Protein AF-A0A0G0QC36-F1 (afdb_monomer)

pLDDT: mean 91.12, std 8.0, range [44.03, 97.38]

InterPro domains:
  IPR003615 HNH nuclease [SM00507] (95-147)
  IPR003615 HNH nuclease [cd00085] (108-150)

Mean predicted aligned error: 8.38 Å

Structure (mmCIF, N/CA/C/O backbone):
data_AF-A0A0G0QC36-F1
#
_entry.id   AF-A0A0G0QC36-F1
#
loop_
_atom_site.group_PDB
_atom_site.id
_atom_site.type_symbol
_atom_site.label_atom_id
_atom_site.label_alt_id
_atom_site.label_comp_id
_atom_site.label_asym_id
_atom_site.label_entity_id
_atom_site.label_seq_id
_atom_site.pdbx_PDB_ins_code
_atom_site.Cartn_x
_atom_site.Cartn_y
_atom_site.Cartn_z
_atom_site.occupancy
_atom_site.B_iso_or_equiv
_atom_site.auth_seq_id
_atom_site.auth_comp_id
_atom_site.auth_asym_id
_atom_site.auth_atom_id
_atom_site.pdbx_PDB_model_num
ATOM 1 N N . MET A 1 1 ? -33.842 -13.461 45.751 1.00 64.06 1 MET A N 1
ATOM 2 C CA . MET A 1 1 ? -32.485 -13.184 45.217 1.00 64.06 1 MET A CA 1
ATOM 3 C C . MET A 1 1 ? -32.598 -12.051 44.200 1.00 64.06 1 MET A C 1
ATOM 5 O O . MET A 1 1 ? -33.322 -12.268 43.235 1.00 64.06 1 MET A O 1
ATOM 9 N N . PRO A 1 2 ? -31.985 -10.864 44.391 1.00 77.69 2 PRO A N 1
ATOM 10 C CA . PRO A 1 2 ? -32.129 -9.766 43.432 1.00 77.69 2 PRO A CA 1
ATOM 11 C C . PRO A 1 2 ? -31.604 -10.170 42.050 1.00 77.69 2 PRO A C 1
ATOM 13 O O . PRO A 1 2 ? -30.436 -10.535 41.891 1.00 77.69 2 PRO A O 1
ATOM 16 N N . GLN A 1 3 ? -32.503 -10.139 41.067 1.00 86.12 3 GLN A N 1
ATOM 17 C CA . GLN A 1 3 ? -32.188 -10.327 39.656 1.00 86.12 3 GLN A CA 1
ATOM 18 C C . GLN A 1 3 ? -32.018 -8.956 39.012 1.00 86.12 3 GLN A C 1
ATOM 20 O O . GLN A 1 3 ? -32.809 -8.043 39.244 1.00 86.12 3 GLN A O 1
ATOM 25 N N . VAL A 1 4 ? -30.967 -8.808 38.215 1.00 92.00 4 VAL A N 1
ATOM 26 C CA . VAL A 1 4 ? -30.697 -7.587 37.456 1.00 92.00 4 VAL A CA 1
ATOM 27 C C . VAL A 1 4 ? -30.504 -7.902 35.987 1.00 92.00 4 VAL A C 1
ATOM 29 O O . VAL A 1 4 ? -30.002 -8.962 35.612 1.00 92.00 4 VAL A O 1
ATOM 32 N N . ASN A 1 5 ? -30.853 -6.932 35.147 1.00 95.12 5 ASN A N 1
ATOM 33 C CA . ASN A 1 5 ? -30.693 -7.036 33.706 1.00 95.12 5 ASN A CA 1
ATOM 34 C C . ASN A 1 5 ? -29.297 -6.602 33.270 1.00 95.12 5 ASN A C 1
ATOM 36 O O . ASN A 1 5 ? -28.804 -5.527 33.621 1.00 95.12 5 ASN A O 1
ATOM 40 N N . CYS A 1 6 ? -28.659 -7.419 32.434 1.00 95.31 6 CYS A N 1
ATOM 41 C CA . CYS A 1 6 ? -27.401 -7.041 31.813 1.00 95.31 6 CYS A CA 1
ATOM 42 C C . CYS A 1 6 ? -27.589 -5.824 30.897 1.00 95.31 6 CYS A C 1
ATOM 44 O O . CYS A 1 6 ? -28.384 -5.863 29.963 1.00 95.31 6 CYS A O 1
ATOM 46 N N . LYS A 1 7 ? -26.758 -4.789 31.058 1.00 94.62 7 LYS A N 1
ATOM 47 C CA . LYS A 1 7 ? -26.822 -3.575 30.219 1.00 94.62 7 LYS A CA 1
ATOM 48 C C . LYS A 1 7 ? -26.533 -3.789 28.722 1.00 94.62 7 LYS A C 1
ATOM 50 O O . LYS A 1 7 ? -26.708 -2.862 27.943 1.00 94.62 7 LYS A O 1
ATOM 55 N N . ILE A 1 8 ? -26.055 -4.971 28.320 1.00 94.94 8 ILE A N 1
ATOM 56 C CA . ILE A 1 8 ? -25.693 -5.290 26.928 1.00 94.94 8 ILE A CA 1
ATOM 57 C C . ILE A 1 8 ? -26.695 -6.252 26.296 1.00 94.94 8 ILE A C 1
ATOM 59 O O . ILE A 1 8 ? -27.314 -5.908 25.298 1.00 94.94 8 ILE A O 1
ATOM 63 N N . CYS A 1 9 ? -26.867 -7.452 26.858 1.00 95.19 9 CYS A N 1
ATOM 64 C CA . CYS A 1 9 ? -27.752 -8.468 26.281 1.00 95.19 9 CYS A CA 1
ATOM 65 C C . CYS A 1 9 ? -29.137 -8.535 26.935 1.00 95.19 9 CYS A C 1
ATOM 67 O O . CYS A 1 9 ? -29.934 -9.376 26.540 1.00 95.19 9 CYS A O 1
ATOM 69 N N . LYS A 1 10 ? -29.407 -7.703 27.951 1.00 94.69 10 LYS A N 1
ATOM 70 C CA . LYS A 1 10 ? -30.665 -7.654 28.717 1.00 94.69 10 LYS A CA 1
ATOM 71 C C . LYS A 1 10 ? -31.044 -8.940 29.466 1.00 94.69 10 LYS A C 1
ATOM 73 O O . LYS A 1 10 ? -32.072 -8.953 30.121 1.00 94.69 10 LYS A O 1
ATOM 78 N N . LYS A 1 11 ? -30.205 -9.984 29.440 1.00 94.62 11 LYS A N 1
ATOM 79 C CA . LYS A 1 11 ? -30.413 -11.219 30.210 1.00 94.62 11 LYS A CA 1
ATOM 80 C C . LYS A 1 11 ? -30.422 -10.934 31.716 1.00 94.62 11 LYS A C 1
ATOM 82 O O . LYS A 1 11 ? -29.520 -10.241 32.202 1.00 94.62 11 LYS A O 1
ATOM 87 N N . GLU A 1 12 ? -31.377 -11.537 32.414 1.00 95.00 12 GLU A N 1
ATOM 88 C CA . GLU A 1 12 ? -31.460 -11.562 33.874 1.00 95.00 12 GLU A CA 1
ATOM 89 C C . GLU A 1 12 ? -30.369 -12.444 34.485 1.00 95.00 12 GLU A C 1
ATOM 91 O O . GLU A 1 12 ? -30.045 -13.528 33.984 1.00 95.00 12 GLU A O 1
ATOM 96 N N . PHE A 1 13 ? -29.761 -11.957 35.560 1.00 94.88 13 PHE A N 1
ATOM 97 C CA . PHE A 1 13 ? -28.790 -12.713 36.334 1.00 94.88 13 PHE A CA 1
ATOM 98 C C . PHE A 1 13 ? -28.755 -12.244 37.783 1.00 94.88 13 PHE A C 1
ATOM 100 O O . PHE A 1 13 ? -29.059 -11.093 38.110 1.00 94.88 13 PHE A O 1
ATOM 107 N N . TYR A 1 14 ? -28.329 -13.153 38.651 1.00 93.75 14 TYR A N 1
ATOM 108 C CA . TYR A 1 14 ? -28.189 -12.878 40.066 1.00 93.75 14 TYR A CA 1
ATOM 109 C C . TYR A 1 14 ? -26.962 -12.008 40.348 1.00 93.75 14 TYR A C 1
ATOM 111 O O . TYR A 1 14 ? -25.852 -12.296 39.887 1.00 93.75 14 TYR A O 1
ATOM 119 N N . VAL A 1 15 ? -27.151 -10.990 41.185 1.00 92.88 15 VAL A N 1
ATOM 120 C CA . VAL A 1 15 ? -26.067 -10.189 41.757 1.00 92.88 15 VAL A CA 1
ATOM 121 C C . VAL A 1 15 ? -26.222 -10.165 43.268 1.00 92.88 15 VAL A C 1
ATOM 123 O O . VAL A 1 15 ? -27.318 -9.994 43.786 1.00 92.88 15 VAL A O 1
ATOM 126 N N . LYS A 1 16 ? -25.118 -10.332 44.000 1.00 93.50 16 LYS A N 1
ATOM 127 C CA . LYS A 1 16 ? -25.137 -10.209 45.463 1.00 93.50 16 LYS A CA 1
ATOM 128 C C . LYS A 1 16 ? -25.595 -8.789 45.850 1.00 93.50 16 LYS A C 1
ATOM 130 O O . LYS A 1 16 ? -25.017 -7.846 45.308 1.00 93.50 16 LYS A O 1
ATOM 135 N N . PRO A 1 17 ? -26.530 -8.607 46.805 1.00 92.12 17 PRO A N 1
ATOM 136 C CA . PRO A 1 17 ? -27.026 -7.281 47.199 1.00 92.12 17 PRO A CA 1
ATOM 137 C C . PRO A 1 17 ? -25.909 -6.265 47.496 1.00 92.12 17 PRO A C 1
ATOM 139 O O . PRO A 1 17 ? -25.943 -5.143 47.003 1.00 92.12 17 PRO A O 1
ATOM 142 N N . TYR A 1 18 ? -24.851 -6.692 48.193 1.00 93.38 18 TYR A N 1
ATOM 143 C CA . TYR A 1 18 ? -23.675 -5.862 48.487 1.00 93.38 18 TYR A CA 1
ATOM 144 C C . TYR A 1 18 ? -22.901 -5.394 47.236 1.00 93.38 18 TYR A C 1
ATOM 146 O O . TYR A 1 18 ? -22.367 -4.294 47.193 1.00 93.38 18 TYR A O 1
ATOM 154 N N . HIS A 1 19 ? -22.847 -6.193 46.167 1.00 92.88 19 HIS A N 1
ATOM 155 C CA . HIS A 1 19 ? -22.257 -5.732 44.905 1.00 92.88 19 HIS A CA 1
ATOM 156 C C . HIS A 1 19 ? -23.1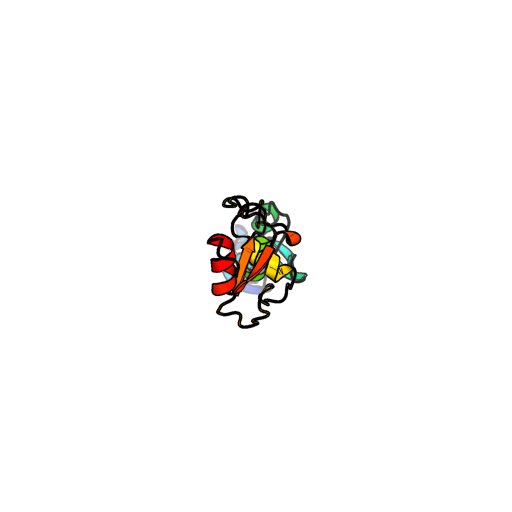40 -4.686 44.225 1.00 92.88 19 HIS A C 1
ATOM 158 O O . HIS A 1 19 ? -22.626 -3.801 43.546 1.00 92.88 19 HIS A O 1
ATOM 164 N N . GLN A 1 20 ? -24.456 -4.786 44.398 1.00 88.81 20 GLN A N 1
ATOM 165 C CA . GLN A 1 20 ? -25.401 -3.853 43.805 1.00 88.81 20 GLN A CA 1
ATOM 166 C C . GLN A 1 20 ? -25.322 -2.472 44.467 1.00 88.81 20 GLN A C 1
ATOM 168 O O . GLN A 1 20 ? -25.329 -1.472 43.754 1.00 88.81 20 GLN A O 1
ATOM 173 N N . THR A 1 21 ? -25.154 -2.408 45.793 1.00 90.81 21 THR A N 1
ATOM 174 C CA . THR A 1 21 ? -24.958 -1.140 46.522 1.00 90.81 21 THR A CA 1
ATOM 175 C C . THR A 1 21 ? -23.661 -0.430 46.121 1.00 90.81 21 THR A C 1
ATOM 177 O O . THR A 1 21 ? -23.642 0.791 46.014 1.00 90.81 21 THR A O 1
ATOM 180 N N . LEU A 1 22 ? -22.604 -1.181 45.791 1.00 92.62 22 LEU A N 1
ATOM 181 C CA . LEU A 1 22 ? -21.350 -0.651 45.232 1.00 92.62 22 LEU A CA 1
ATOM 182 C C . LEU A 1 22 ? -21.440 -0.287 43.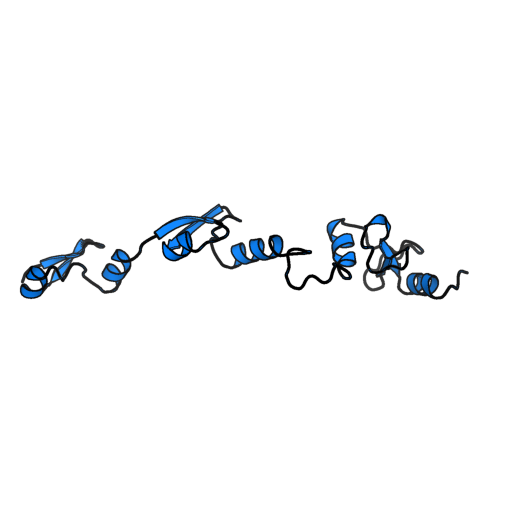736 1.00 92.62 22 LEU A C 1
ATOM 184 O O . LEU A 1 22 ? -20.464 0.156 43.129 1.00 92.62 22 LEU A O 1
ATOM 188 N N . GLY A 1 23 ? -22.591 -0.516 43.099 1.00 90.06 23 GLY A N 1
ATOM 189 C CA . GLY A 1 23 ? -22.785 -0.288 41.669 1.00 90.06 23 GLY A CA 1
ATOM 190 C C . GLY A 1 23 ? -22.088 -1.312 40.764 1.00 90.06 23 GLY A C 1
ATOM 191 O O . GLY A 1 23 ? -21.949 -1.066 39.563 1.00 90.06 23 GLY A O 1
ATOM 192 N N . TYR A 1 24 ? -21.644 -2.454 41.291 1.00 91.12 24 TYR A N 1
ATOM 193 C CA . TYR A 1 24 ? -21.154 -3.592 40.508 1.00 91.12 24 TYR A CA 1
ATOM 194 C C . TYR A 1 24 ? -22.309 -4.432 39.937 1.00 91.12 24 TYR A C 1
ATOM 196 O O . TYR A 1 24 ? -23.480 -4.084 40.046 1.00 91.12 24 TYR A O 1
ATOM 204 N N . GLY A 1 25 ? -21.978 -5.525 39.237 1.00 91.00 25 GLY A N 1
ATOM 205 C CA . GLY A 1 25 ? -22.994 -6.425 38.680 1.00 91.00 25 GLY A CA 1
ATOM 206 C C . GLY A 1 25 ? -23.802 -5.813 37.529 1.00 91.00 25 GLY A C 1
ATOM 207 O O . GLY A 1 25 ? -25.001 -6.022 37.429 1.00 91.00 25 GLY A O 1
ATOM 208 N N . LYS A 1 26 ? -23.154 -5.049 36.638 1.00 93.00 26 LYS A N 1
ATOM 209 C CA . LYS A 1 26 ? -23.802 -4.420 35.462 1.00 93.00 26 LYS A CA 1
ATOM 210 C C . LYS A 1 26 ? -23.972 -5.375 34.270 1.00 93.00 26 LYS A C 1
ATOM 212 O O . LYS A 1 26 ? -24.737 -5.098 33.342 1.00 93.00 26 LYS A O 1
ATOM 217 N N . PHE A 1 27 ? -23.209 -6.468 34.248 1.00 95.88 27 PHE A N 1
ATOM 218 C CA . PHE A 1 27 ? -23.115 -7.374 33.106 1.00 95.88 27 PHE A CA 1
ATOM 219 C C . PHE A 1 27 ? -23.144 -8.831 33.553 1.00 95.88 27 PHE A C 1
ATOM 221 O O . PHE A 1 27 ? -22.465 -9.190 34.510 1.00 95.88 27 PHE A O 1
ATOM 228 N N . CYS A 1 28 ? -23.861 -9.672 32.808 1.00 93.88 28 CYS A N 1
ATOM 229 C CA . CYS A 1 28 ? -24.032 -11.090 33.135 1.00 93.88 28 CYS A CA 1
ATOM 230 C C . CYS A 1 28 ? -22.783 -11.947 32.867 1.00 93.88 28 CYS A C 1
ATOM 232 O O . CYS A 1 28 ? -22.726 -13.103 33.271 1.00 93.88 28 CYS A O 1
ATOM 234 N N . SER A 1 29 ? -21.798 -11.427 32.123 1.00 94.50 29 SER A N 1
ATOM 235 C CA . SER A 1 29 ? -20.617 -12.185 31.698 1.00 94.50 29 SER A CA 1
ATOM 236 C C . SER A 1 29 ? -19.436 -11.281 31.342 1.00 94.50 29 SER A C 1
ATOM 238 O O . SER A 1 29 ? -19.612 -10.117 30.964 1.00 94.50 29 SER A O 1
ATOM 240 N N . ARG A 1 30 ? -18.225 -11.861 31.354 1.00 93.88 30 ARG A N 1
ATOM 241 C CA . ARG A 1 30 ? -17.000 -11.221 30.835 1.00 93.88 30 ARG A CA 1
ATOM 242 C C . ARG A 1 30 ? -17.176 -10.722 29.396 1.00 93.88 30 ARG A C 1
ATOM 244 O O . ARG A 1 30 ? -16.728 -9.628 29.076 1.00 93.88 30 ARG A O 1
ATOM 251 N N . LYS A 1 31 ? -17.900 -11.466 28.552 1.00 95.25 31 LYS A N 1
ATOM 252 C CA . LYS A 1 31 ? -18.205 -11.074 27.165 1.00 95.25 31 LYS A CA 1
ATOM 253 C C . LYS A 1 31 ? -18.988 -9.759 27.097 1.00 95.25 31 LYS A C 1
ATOM 255 O O . LYS A 1 31 ? -18.582 -8.851 26.378 1.00 95.25 31 LYS A O 1
ATOM 260 N N . CYS A 1 32 ? -20.073 -9.639 27.864 1.00 94.94 32 CYS A N 1
ATOM 261 C CA . CYS A 1 32 ? -20.880 -8.415 27.904 1.00 94.94 32 CYS A CA 1
ATOM 262 C C . CYS A 1 32 ? -20.097 -7.242 28.501 1.00 94.94 32 CYS A C 1
ATOM 264 O O . CYS A 1 32 ? -20.145 -6.132 27.977 1.00 94.94 32 CYS A O 1
ATOM 266 N N . HIS A 1 33 ? -19.312 -7.498 29.545 1.00 94.19 33 HIS A N 1
ATOM 267 C CA . HIS A 1 33 ? -18.423 -6.492 30.108 1.00 94.19 33 HIS A CA 1
ATOM 268 C C . HIS A 1 33 ? -17.425 -5.967 29.061 1.00 94.19 33 HIS A C 1
ATOM 270 O O . HIS A 1 33 ? -17.384 -4.764 28.819 1.00 94.19 33 HIS A O 1
ATOM 276 N N . PHE A 1 34 ? -16.702 -6.841 28.353 1.00 92.94 34 PHE A N 1
ATOM 277 C CA . PHE A 1 34 ? -15.777 -6.415 27.296 1.00 92.94 34 PHE A CA 1
ATOM 278 C C . PHE A 1 34 ? -16.483 -5.691 26.153 1.00 92.94 34 PHE A C 1
ATOM 280 O O . PHE A 1 34 ? -15.953 -4.712 25.639 1.00 92.94 34 PHE A O 1
ATOM 287 N N . GLN A 1 35 ? -17.691 -6.118 25.782 1.00 92.19 35 GLN A N 1
ATOM 288 C CA . GLN A 1 35 ? -18.484 -5.435 24.765 1.00 92.19 35 GLN A CA 1
ATOM 289 C C . GLN A 1 35 ? -18.819 -3.995 25.170 1.00 92.19 35 GLN A C 1
ATOM 291 O O . GLN A 1 35 ? -18.674 -3.103 24.341 1.00 92.19 35 GLN A O 1
ATOM 296 N N . SER A 1 36 ? -19.169 -3.749 26.438 1.00 91.81 36 SER A N 1
ATOM 297 C CA . SER A 1 36 ? -19.412 -2.389 26.944 1.00 91.81 36 SER A CA 1
ATOM 298 C C . SER A 1 36 ? -18.170 -1.494 26.934 1.00 91.81 36 SER A C 1
ATOM 300 O O . SER A 1 36 ? -18.281 -0.275 26.848 1.00 91.81 36 SER A O 1
ATOM 302 N N . GLN A 1 37 ? -16.980 -2.094 26.993 1.00 90.56 37 GLN A N 1
ATOM 303 C CA . GLN A 1 37 ? -15.714 -1.369 26.946 1.00 90.56 37 GLN A CA 1
ATOM 304 C C . GLN A 1 37 ? -15.255 -1.068 25.512 1.00 90.56 37 GLN A C 1
ATOM 306 O O . GLN A 1 37 ? -14.311 -0.297 25.323 1.00 90.56 37 GLN A O 1
ATOM 311 N N . ARG A 1 38 ? -15.887 -1.656 24.482 1.00 89.81 38 ARG A N 1
ATOM 312 C CA . ARG A 1 38 ? -15.508 -1.413 23.084 1.00 89.81 38 ARG A CA 1
ATOM 313 C C . ARG A 1 38 ? -15.869 0.018 22.692 1.00 89.81 38 ARG A C 1
ATOM 315 O O . ARG A 1 38 ? -17.025 0.332 22.444 1.00 89.81 38 ARG A O 1
ATOM 322 N N . LYS A 1 39 ? -14.847 0.862 22.559 1.00 90.06 39 LYS A N 1
ATOM 323 C CA . LYS A 1 39 ? -14.947 2.225 22.019 1.00 90.06 39 LYS A CA 1
ATOM 324 C C . LYS A 1 39 ? -14.394 2.263 20.594 1.00 90.06 39 LYS A C 1
ATOM 326 O O . LYS A 1 39 ? -13.276 1.798 20.351 1.00 90.06 39 LYS A O 1
ATOM 331 N N . GLY A 1 40 ? -15.150 2.813 19.651 1.00 92.94 40 GLY A N 1
ATOM 332 C CA . GLY A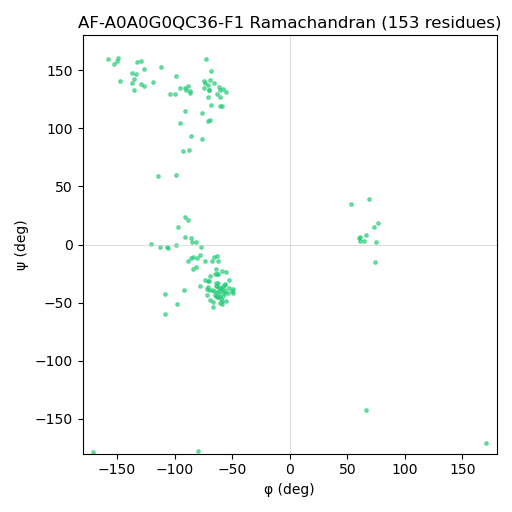 1 40 ? -14.748 2.877 18.247 1.00 92.94 40 GLY A CA 1
ATOM 333 C C . GLY A 1 40 ? -15.870 3.340 17.326 1.00 92.94 40 GLY A C 1
ATOM 334 O O . GLY A 1 40 ? -16.920 3.768 17.799 1.00 92.94 40 GLY A O 1
ATOM 335 N N . LYS A 1 41 ? -15.638 3.232 16.017 1.00 93.88 41 LYS A N 1
ATOM 336 C CA . LYS A 1 41 ? -16.656 3.426 14.973 1.00 93.88 41 LYS A CA 1
ATOM 337 C C . LYS A 1 41 ? -16.357 2.556 13.750 1.00 93.88 41 LYS A C 1
ATOM 339 O O . LYS A 1 41 ? -15.226 2.088 13.572 1.00 93.88 41 LYS A O 1
ATOM 344 N N . TYR A 1 42 ? -17.372 2.329 12.922 1.00 95.50 42 TYR A N 1
ATOM 345 C CA . TYR A 1 42 ? -17.177 1.774 11.586 1.00 95.50 42 TYR A CA 1
ATOM 346 C C . TYR A 1 42 ? -16.575 2.848 10.683 1.00 95.50 42 TYR A C 1
ATOM 348 O O . TYR A 1 42 ? -16.929 4.022 10.776 1.00 95.50 42 TYR A O 1
ATOM 356 N N . VAL A 1 43 ? -15.617 2.446 9.851 1.00 95.75 43 VAL A N 1
ATOM 357 C CA . VAL A 1 43 ? -14.979 3.314 8.859 1.00 95.75 43 VAL A CA 1
ATOM 358 C C . VAL A 1 43 ? -14.816 2.579 7.539 1.00 95.75 43 VAL A C 1
ATOM 360 O O . VAL A 1 43 ? -14.590 1.362 7.508 1.00 95.75 43 VAL A O 1
ATOM 363 N N . LEU A 1 44 ? -14.897 3.342 6.453 1.00 97.38 44 LEU A N 1
ATOM 364 C CA . LEU A 1 44 ? -14.722 2.844 5.097 1.00 97.38 44 LEU A CA 1
ATOM 365 C C . LEU A 1 44 ? -13.245 2.568 4.802 1.00 97.38 44 LEU A C 1
ATOM 367 O O . LEU A 1 44 ? -12.345 3.310 5.204 1.00 97.38 44 LEU A O 1
ATOM 371 N N . CYS A 1 45 ? -12.992 1.481 4.078 1.00 97.12 45 CYS A N 1
ATOM 372 C CA . CYS A 1 45 ? -11.668 1.158 3.571 1.00 97.12 45 CYS A CA 1
ATOM 373 C C . CYS A 1 45 ? -11.276 2.115 2.439 1.00 97.12 45 CYS A C 1
ATOM 375 O O . CYS A 1 45 ? -11.952 2.177 1.417 1.00 97.12 45 CYS A O 1
ATOM 377 N N . ALA A 1 46 ? -10.115 2.755 2.551 1.00 96.25 46 ALA A N 1
ATOM 378 C CA . ALA A 1 46 ? -9.596 3.688 1.553 1.00 96.25 46 ALA A CA 1
ATOM 379 C C . ALA A 1 46 ? -9.245 3.054 0.191 1.00 96.25 46 ALA A C 1
ATOM 381 O O . ALA A 1 46 ? -8.946 3.780 -0.750 1.00 96.25 46 ALA A O 1
ATOM 382 N N . ILE A 1 47 ? -9.222 1.719 0.091 1.00 96.31 47 ILE A N 1
ATOM 383 C CA . ILE A 1 47 ? -8.866 0.995 -1.141 1.00 96.31 47 ILE A CA 1
ATOM 384 C C . ILE A 1 47 ? -10.069 0.320 -1.793 1.00 96.31 47 ILE A C 1
ATOM 386 O O . ILE A 1 47 ? -10.182 0.349 -3.010 1.00 96.31 47 ILE A O 1
ATOM 390 N N . CYS A 1 48 ? -10.941 -0.318 -1.012 1.00 96.12 48 CYS A N 1
ATOM 391 C CA . CYS A 1 48 ? -12.063 -1.094 -1.552 1.00 96.12 48 CYS A CA 1
ATOM 392 C C . CYS A 1 48 ? -13.440 -0.604 -1.096 1.00 96.12 48 CYS A C 1
ATOM 394 O O . CYS A 1 48 ? -14.432 -1.249 -1.409 1.00 96.12 48 CYS A O 1
ATOM 396 N N . GLY A 1 49 ? -13.519 0.455 -0.288 1.00 95.38 49 GLY A N 1
ATOM 397 C CA . GLY A 1 49 ? -14.781 0.991 0.228 1.00 95.38 49 GLY A CA 1
ATOM 398 C C . GLY A 1 49 ? -15.452 0.157 1.325 1.00 95.38 49 GLY A C 1
ATOM 399 O O . GLY A 1 49 ? -16.290 0.683 2.039 1.00 95.38 49 GLY A O 1
ATOM 400 N N . LYS A 1 50 ? -15.063 -1.109 1.540 1.00 96.25 50 LYS A N 1
ATOM 401 C CA . LYS A 1 50 ? -15.694 -1.974 2.553 1.00 96.25 50 LYS A CA 1
ATOM 402 C C . LYS A 1 50 ? -15.615 -1.379 3.964 1.00 96.25 50 LYS A C 1
ATOM 404 O O . LYS A 1 50 ? -14.535 -0.984 4.411 1.00 96.25 50 LYS A O 1
ATOM 409 N N . GLU A 1 51 ? -16.732 -1.408 4.684 1.00 97.12 51 GLU A N 1
ATOM 410 C CA . GLU A 1 51 ? -16.804 -0.996 6.085 1.00 97.12 51 GLU A CA 1
ATOM 411 C C . GLU A 1 51 ? -16.064 -1.957 7.017 1.00 97.12 51 GLU A C 1
ATOM 413 O O . GLU A 1 51 ? -16.078 -3.182 6.861 1.00 97.12 51 GLU A O 1
ATOM 418 N N . SER A 1 52 ? -15.395 -1.390 8.019 1.00 94.81 52 SER A N 1
ATOM 419 C CA . SER A 1 52 ? -14.731 -2.164 9.062 1.00 94.81 52 SER A CA 1
ATOM 420 C C . SER A 1 52 ? -14.740 -1.436 10.397 1.00 94.81 52 SER A C 1
ATOM 422 O O . SER A 1 52 ? -14.545 -0.223 10.459 1.00 94.81 52 SER A O 1
ATOM 424 N N . TRP A 1 53 ? -14.938 -2.189 11.48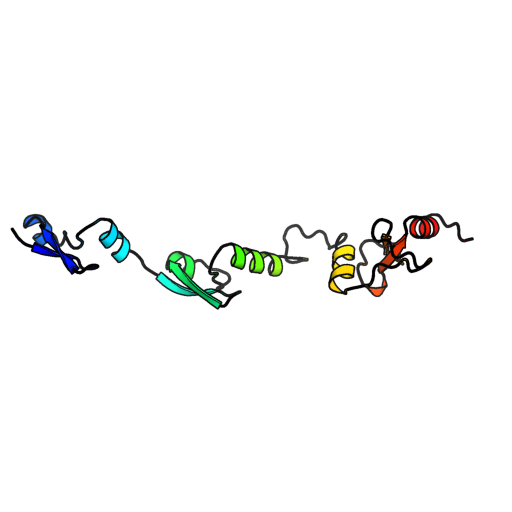0 1.00 94.19 53 TRP A N 1
ATOM 425 C CA . TRP A 1 53 ? -14.855 -1.643 12.831 1.00 94.19 53 TRP A CA 1
ATOM 426 C C . TRP A 1 53 ? -13.413 -1.288 13.192 1.00 94.19 53 TRP A C 1
ATOM 428 O O . TRP A 1 53 ? -12.505 -2.110 13.015 1.00 94.19 53 TRP A O 1
ATOM 438 N N . LYS A 1 54 ? -13.198 -0.096 13.756 1.00 94.31 54 LYS A N 1
ATOM 439 C CA . LYS A 1 54 ? -11.899 0.329 14.292 1.00 94.31 54 LYS A CA 1
ATOM 440 C C . LYS A 1 54 ? -12.040 0.869 15.707 1.00 94.31 54 LYS A C 1
ATOM 442 O O . LYS A 1 54 ? -12.965 1.612 16.023 1.00 94.31 54 LYS A O 1
ATOM 447 N N . GLN A 1 55 ? -11.085 0.493 16.554 1.00 93.81 55 GLN A N 1
ATOM 448 C CA . GLN A 1 55 ? -10.966 1.023 17.910 1.00 93.81 55 GLN A CA 1
ATOM 449 C C . GLN A 1 55 ? -10.560 2.499 17.878 1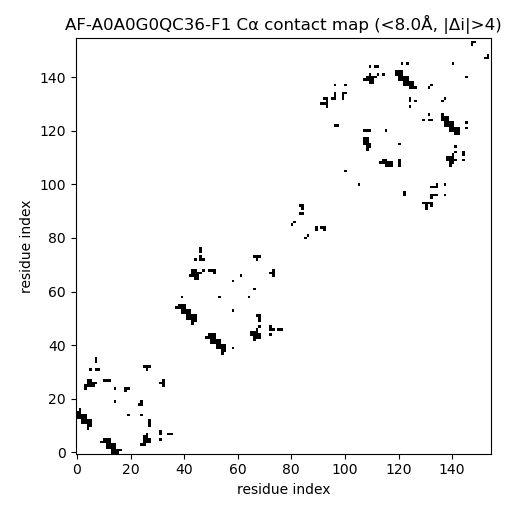.00 93.81 55 GLN A C 1
ATOM 451 O O . GLN A 1 55 ? -9.793 2.908 17.007 1.00 93.81 55 GLN A O 1
ATOM 456 N N . LEU A 1 56 ? -10.995 3.273 18.875 1.00 93.19 56 LEU A N 1
ATOM 457 C CA . LEU A 1 56 ? -10.701 4.709 18.963 1.00 93.19 56 LEU A CA 1
ATOM 458 C C . LEU A 1 56 ? -9.193 5.021 18.930 1.00 93.19 56 LEU A C 1
ATOM 460 O O . LEU A 1 56 ? -8.770 5.931 18.226 1.00 93.19 56 LEU A O 1
ATOM 464 N N . LYS A 1 57 ? -8.364 4.203 19.595 1.00 92.88 57 LYS A N 1
ATOM 465 C CA . LYS A 1 57 ? -6.895 4.330 19.551 1.00 92.88 57 LYS A CA 1
ATOM 466 C C . LYS A 1 57 ? -6.340 4.233 18.125 1.00 92.88 57 LYS A C 1
ATOM 468 O O . LYS A 1 57 ? -5.449 4.991 17.764 1.00 92.88 57 LYS A O 1
ATOM 473 N N . ALA A 1 58 ? -6.871 3.317 17.315 1.00 91.62 58 ALA A N 1
ATOM 474 C CA . ALA A 1 58 ? -6.437 3.143 15.930 1.00 91.62 58 ALA A CA 1
ATOM 475 C C . ALA A 1 58 ? -6.885 4.307 15.035 1.00 91.62 58 ALA A C 1
ATOM 477 O O . ALA A 1 58 ? -6.186 4.643 14.085 1.00 91.62 58 ALA A O 1
ATOM 478 N N . LEU A 1 59 ? -8.033 4.917 15.343 1.00 92.06 59 LEU A N 1
ATOM 479 C CA . LEU A 1 59 ? -8.530 6.099 14.640 1.00 92.06 59 LEU A CA 1
ATOM 480 C C . LEU A 1 59 ? -7.661 7.323 14.939 1.00 92.06 59 LEU A C 1
ATOM 482 O O . LEU A 1 59 ? -7.221 7.993 14.012 1.00 92.06 59 LEU A O 1
ATOM 486 N N . ASN A 1 60 ? -7.356 7.556 16.216 1.00 92.38 60 ASN A N 1
ATOM 487 C CA . ASN A 1 60 ? -6.587 8.722 16.652 1.00 92.38 60 ASN A CA 1
ATOM 488 C C . ASN A 1 60 ? -5.092 8.610 16.310 1.00 92.38 60 ASN A C 1
ATOM 490 O O . ASN A 1 60 ? -4.442 9.618 16.076 1.00 92.38 60 ASN A O 1
ATOM 494 N N . GLY A 1 61 ? -4.539 7.394 16.266 1.00 90.88 61 GLY A N 1
ATOM 495 C CA . GLY A 1 61 ? -3.120 7.164 15.965 1.00 90.88 61 GLY A CA 1
ATOM 496 C C . GLY A 1 61 ? -2.774 7.098 14.473 1.00 90.88 61 GLY A C 1
ATOM 497 O O . GLY A 1 61 ? -1.633 6.801 14.124 1.00 90.88 61 GLY A O 1
ATOM 498 N N . SER A 1 62 ? -3.739 7.298 13.573 1.00 91.31 62 SER A N 1
ATOM 499 C CA . SER A 1 62 ? -3.512 7.148 12.136 1.00 91.31 62 SER A CA 1
ATOM 500 C C . SER A 1 62 ? -2.957 8.429 11.513 1.00 91.31 62 SER A C 1
ATOM 502 O O . SER A 1 62 ? -3.724 9.258 11.030 1.00 91.31 62 SER A O 1
ATOM 504 N N . ALA A 1 63 ? -1.629 8.540 11.421 1.00 88.31 63 ALA A N 1
ATOM 505 C CA . ALA A 1 63 ? -0.956 9.684 10.791 1.00 88.31 63 ALA A CA 1
ATOM 506 C C . ALA A 1 63 ? -1.401 9.938 9.337 1.00 88.31 63 ALA A C 1
ATOM 508 O O . ALA A 1 63 ? -1.512 11.078 8.906 1.00 88.31 63 ALA A O 1
ATOM 509 N N . SER A 1 64 ? -1.702 8.883 8.572 1.00 90.50 64 SER A N 1
ATOM 510 C CA . SER A 1 64 ? -2.153 9.021 7.181 1.00 90.50 64 SER A CA 1
ATOM 511 C C . SER A 1 64 ? -3.639 9.362 7.038 1.00 90.50 64 SER A C 1
ATOM 513 O O . SER A 1 64 ? -4.098 9.600 5.923 1.00 90.50 64 SER A O 1
ATOM 515 N N . GLY A 1 65 ? -4.425 9.276 8.119 1.00 92.25 65 GLY A N 1
ATOM 516 C CA . GLY A 1 65 ? -5.891 9.363 8.073 1.00 92.25 65 GLY A CA 1
ATOM 517 C C . GLY A 1 65 ? -6.594 8.284 7.226 1.00 92.25 65 GLY A C 1
ATOM 518 O O . GLY A 1 65 ? -7.807 8.350 7.035 1.00 92.25 65 GLY A O 1
ATOM 519 N N . LYS A 1 66 ? -5.867 7.290 6.691 1.00 94.12 66 LYS A N 1
ATOM 520 C CA . LYS A 1 66 ? -6.423 6.232 5.832 1.00 94.12 66 LYS A CA 1
ATOM 521 C C . LYS A 1 66 ? -6.663 4.957 6.633 1.00 94.12 66 LYS A C 1
ATOM 523 O O . LYS A 1 66 ? -5.754 4.424 7.267 1.00 94.12 66 LYS A O 1
ATOM 528 N N . PHE A 1 67 ? -7.871 4.410 6.520 1.00 96.25 67 PHE A N 1
ATOM 529 C CA . PHE A 1 67 ? -8.257 3.158 7.169 1.00 96.25 67 PHE A CA 1
ATOM 530 C C . PHE A 1 67 ? -8.474 2.047 6.149 1.00 96.25 67 PHE A C 1
ATOM 532 O O . PHE A 1 67 ? -8.805 2.294 4.993 1.00 96.25 67 PHE A O 1
ATOM 539 N N . PHE A 1 68 ? -8.280 0.800 6.579 1.00 96.69 68 PHE A N 1
ATOM 540 C CA . PHE A 1 68 ? -8.343 -0.360 5.694 1.00 96.69 68 PHE A CA 1
ATOM 541 C C . PHE A 1 68 ? -9.146 -1.488 6.329 1.00 96.69 68 PHE A C 1
ATOM 543 O O . PHE A 1 68 ? -9.013 -1.745 7.531 1.00 96.69 68 PHE A O 1
ATOM 550 N N . CYS A 1 69 ? -9.919 -2.210 5.516 1.00 94.88 69 CYS A N 1
ATOM 551 C CA . CYS A 1 69 ? -10.688 -3.366 5.980 1.00 94.88 69 CYS A CA 1
ATOM 552 C C . CYS A 1 69 ? -9.789 -4.498 6.511 1.00 94.88 69 CYS A C 1
ATOM 554 O O . CYS A 1 69 ? -10.207 -5.255 7.380 1.00 94.88 69 CYS A O 1
ATOM 556 N N . GLY A 1 70 ? -8.537 -4.578 6.047 1.00 94.00 70 GLY A N 1
ATOM 557 C CA . GLY A 1 70 ? -7.558 -5.570 6.483 1.00 94.00 70 GLY A CA 1
ATOM 558 C C . GLY A 1 70 ? -6.151 -5.297 5.952 1.00 94.00 70 GLY A C 1
ATOM 559 O O . GLY A 1 70 ? -5.920 -4.317 5.234 1.00 94.00 70 GLY A O 1
ATOM 560 N N . LYS A 1 71 ? -5.214 -6.195 6.293 1.00 94.56 71 LYS A N 1
ATOM 561 C CA . LYS A 1 71 ? -3.794 -6.083 5.914 1.00 94.56 71 LYS A CA 1
ATOM 562 C C . LYS A 1 71 ? -3.591 -6.057 4.400 1.00 94.56 71 LYS A C 1
ATOM 564 O O . LYS A 1 71 ? -2.776 -5.286 3.924 1.00 94.56 71 LYS A O 1
ATOM 569 N N . SER A 1 72 ? -4.366 -6.820 3.631 1.00 96.44 72 SER A N 1
ATOM 570 C CA . SER A 1 72 ? -4.246 -6.861 2.166 1.00 96.44 72 SER A CA 1
ATOM 571 C C . SER A 1 72 ? -4.443 -5.485 1.518 1.00 96.44 72 SER A C 1
ATOM 573 O O . SER A 1 72 ? -3.620 -5.049 0.715 1.00 96.44 72 SER A O 1
ATOM 575 N N . CYS A 1 73 ? -5.500 -4.763 1.900 1.00 96.81 73 CYS A N 1
ATOM 576 C CA . CYS A 1 73 ? -5.754 -3.407 1.411 1.00 96.81 73 CYS A CA 1
ATOM 577 C C . CYS A 1 73 ? -4.704 -2.412 1.917 1.00 96.81 73 CYS A C 1
ATOM 579 O O . CYS A 1 73 ? -4.243 -1.572 1.148 1.00 96.81 73 CYS A O 1
ATOM 581 N N . GLN A 1 74 ?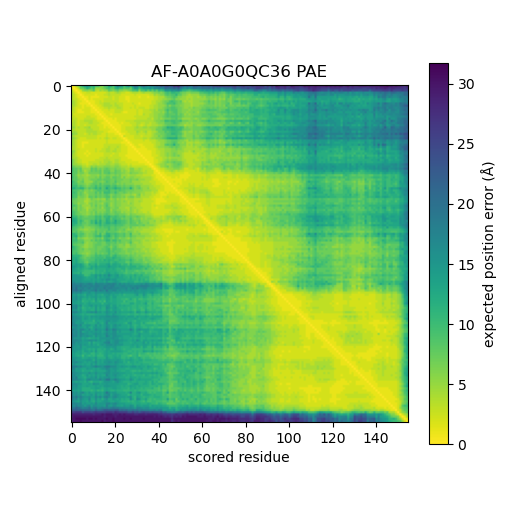 -4.273 -2.540 3.173 1.00 95.44 74 GLN A N 1
ATOM 582 C CA . GLN A 1 74 ? -3.196 -1.713 3.715 1.00 95.44 74 GLN A CA 1
ATOM 583 C C . GLN A 1 74 ? -1.881 -1.903 2.944 1.00 95.44 74 GLN A C 1
ATOM 585 O O . GLN A 1 74 ? -1.225 -0.919 2.615 1.00 95.44 74 GLN A O 1
ATOM 590 N N . THR A 1 75 ? -1.506 -3.143 2.620 1.00 95.25 75 THR A N 1
ATOM 591 C CA . THR A 1 75 ? -0.299 -3.457 1.845 1.00 95.25 75 THR A CA 1
ATOM 592 C C . THR A 1 75 ? -0.398 -2.909 0.427 1.00 95.25 75 THR A C 1
ATOM 594 O O . THR A 1 75 ? 0.538 -2.269 -0.037 1.00 95.25 75 THR A O 1
ATOM 597 N N . LYS A 1 76 ? -1.551 -3.057 -0.243 1.00 95.25 76 LYS A N 1
ATOM 598 C CA . LYS A 1 76 ? -1.782 -2.449 -1.566 1.00 95.25 76 LYS A CA 1
ATOM 599 C C . LYS A 1 76 ? -1.577 -0.935 -1.546 1.00 95.25 76 LYS A C 1
ATOM 601 O O . LYS A 1 76 ? -0.980 -0.390 -2.468 1.00 95.25 76 LYS A O 1
ATOM 606 N N . TRP A 1 77 ? -2.064 -0.263 -0.504 1.00 95.38 77 TRP A N 1
ATOM 607 C CA . TRP A 1 77 ? -1.844 1.169 -0.329 1.00 95.38 77 TRP A CA 1
ATOM 608 C C . TRP A 1 77 ? -0.368 1.490 -0.061 1.00 95.38 77 TRP A C 1
ATOM 610 O O . TRP A 1 77 ? 0.199 2.332 -0.751 1.00 95.38 77 TRP A O 1
ATOM 620 N N . ARG A 1 78 ? 0.276 0.788 0.882 1.00 93.19 78 ARG A N 1
ATOM 621 C CA . ARG A 1 78 ? 1.690 1.003 1.232 1.00 93.19 78 ARG A CA 1
ATOM 622 C C . ARG A 1 78 ? 2.623 0.819 0.040 1.00 93.19 78 ARG A C 1
ATOM 624 O O . ARG A 1 78 ? 3.466 1.677 -0.183 1.00 93.19 78 ARG A O 1
ATOM 631 N N . ASN A 1 79 ? 2.419 -0.231 -0.753 1.00 91.25 79 ASN A N 1
ATOM 632 C CA . ASN A 1 79 ? 3.237 -0.526 -1.930 1.00 91.25 79 ASN A CA 1
ATOM 633 C C . ASN A 1 79 ? 3.140 0.553 -3.016 1.00 91.25 79 ASN A C 1
ATOM 635 O O . ASN A 1 79 ? 4.024 0.631 -3.856 1.00 91.25 79 ASN A O 1
ATOM 639 N N . LYS A 1 80 ? 2.073 1.362 -3.018 1.00 89.19 80 LYS A N 1
ATOM 640 C CA . LYS A 1 80 ? 1.931 2.518 -3.914 1.00 89.19 80 LYS A CA 1
ATOM 641 C C . LYS A 1 80 ? 2.449 3.809 -3.282 1.00 89.19 80 LYS A C 1
ATOM 643 O O . LYS A 1 80 ? 3.029 4.643 -3.962 1.00 89.19 80 LYS A O 1
ATOM 648 N N . ALA A 1 81 ? 2.195 4.002 -1.989 1.00 91.12 81 ALA A N 1
ATOM 649 C CA . ALA A 1 81 ? 2.558 5.227 -1.283 1.00 91.12 81 ALA A CA 1
ATOM 650 C C . ALA A 1 81 ? 4.073 5.343 -1.047 1.00 91.12 81 ALA A C 1
ATOM 652 O O . ALA A 1 81 ? 4.626 6.433 -1.168 1.00 91.12 81 ALA A O 1
ATOM 653 N N . PHE A 1 82 ? 4.732 4.224 -0.742 1.00 90.06 82 PHE A N 1
ATOM 654 C CA . PHE A 1 82 ? 6.150 4.146 -0.391 1.00 90.06 82 PHE A CA 1
ATOM 655 C C . PHE A 1 82 ? 6.915 3.359 -1.456 1.00 90.06 82 PHE A C 1
ATOM 657 O O . PHE A 1 82 ? 7.495 2.313 -1.183 1.00 90.06 82 PHE A O 1
ATOM 664 N N . SER A 1 83 ? 6.867 3.827 -2.699 1.00 87.44 83 SER A N 1
ATOM 665 C CA . SER A 1 83 ? 7.587 3.228 -3.826 1.00 87.44 83 SER A CA 1
ATOM 666 C C . SER A 1 83 ? 8.377 4.279 -4.586 1.00 87.44 83 SER A C 1
ATOM 668 O O . SER A 1 83 ? 8.020 5.457 -4.557 1.00 87.44 83 SER A O 1
ATOM 670 N N . GLY A 1 84 ? 9.408 3.847 -5.314 1.00 86.38 84 GLY A N 1
ATOM 671 C CA . GLY A 1 84 ? 10.278 4.788 -6.014 1.00 86.38 84 GLY A CA 1
ATOM 672 C C . GLY A 1 84 ? 11.052 5.639 -5.016 1.00 86.38 84 GLY A C 1
ATOM 673 O O . GLY A 1 84 ? 11.382 5.157 -3.938 1.00 86.38 84 GLY A O 1
ATOM 674 N N . GLU A 1 85 ? 11.240 6.912 -5.337 1.00 88.00 85 GLU A N 1
ATOM 675 C CA . GLU A 1 85 ? 11.922 7.910 -4.497 1.00 88.00 85 GLU A CA 1
ATOM 676 C C . GLU A 1 85 ? 11.341 8.056 -3.086 1.00 88.00 85 GLU A C 1
ATOM 678 O O . GLU A 1 85 ? 12.041 8.449 -2.162 1.00 88.00 85 GLU A O 1
ATOM 683 N N . LYS A 1 86 ? 10.068 7.690 -2.888 1.00 88.25 86 LYS A N 1
ATOM 684 C CA . LYS A 1 86 ? 9.420 7.710 -1.567 1.00 88.25 86 LYS A CA 1
ATOM 685 C C . LYS A 1 86 ? 9.806 6.523 -0.681 1.00 88.25 86 LYS A C 1
ATOM 687 O O . LYS A 1 86 ? 9.399 6.474 0.478 1.00 88.25 86 LYS A O 1
ATOM 692 N N . HIS A 1 87 ? 10.503 5.525 -1.221 1.00 87.75 87 HIS A N 1
ATOM 693 C CA . HIS A 1 87 ? 10.959 4.372 -0.458 1.00 87.75 87 HIS A CA 1
ATOM 694 C C . HIS A 1 87 ? 12.320 4.683 0.194 1.00 87.75 87 HIS A C 1
ATOM 696 O O . HIS A 1 87 ? 13.234 5.082 -0.521 1.00 87.75 87 HIS A O 1
ATOM 702 N N . PRO A 1 88 ? 12.516 4.441 1.506 1.00 85.56 88 PRO A N 1
ATOM 703 C CA . PRO A 1 88 ? 13.770 4.775 2.197 1.00 85.56 88 PRO A CA 1
ATOM 704 C C . PRO A 1 88 ? 15.021 4.138 1.579 1.00 85.56 88 PRO A C 1
ATOM 706 O O . PRO A 1 88 ? 16.077 4.752 1.537 1.00 85.56 88 PRO A O 1
ATOM 709 N N . ASN A 1 89 ? 14.888 2.922 1.043 1.00 85.50 89 ASN A N 1
ATOM 710 C CA . ASN A 1 89 ? 15.988 2.201 0.389 1.00 85.50 89 ASN A CA 1
ATOM 711 C C . ASN A 1 89 ? 16.070 2.479 -1.126 1.00 85.50 89 ASN A C 1
ATOM 713 O O . ASN A 1 89 ? 16.503 1.615 -1.887 1.00 85.50 89 ASN A O 1
ATOM 717 N N . TRP A 1 90 ? 15.551 3.609 -1.607 1.00 85.88 90 TRP A N 1
ATOM 718 C CA . TRP A 1 90 ? 15.608 3.942 -3.027 1.00 85.88 90 TRP A CA 1
ATOM 719 C C . TRP A 1 90 ? 17.002 4.411 -3.440 1.00 85.88 90 TRP A C 1
ATOM 721 O O . TRP A 1 90 ? 17.446 5.490 -3.064 1.00 85.88 90 TRP A O 1
ATOM 731 N N . LEU A 1 91 ? 17.667 3.617 -4.275 1.00 83.88 91 LEU A N 1
ATOM 732 C CA . LEU A 1 91 ? 19.010 3.897 -4.787 1.00 83.88 91 LEU A CA 1
ATOM 733 C C . LEU A 1 91 ? 18.945 4.506 -6.195 1.00 83.88 91 LEU A C 1
ATOM 735 O O . LEU A 1 91 ? 19.381 3.895 -7.166 1.00 83.88 91 LEU A O 1
ATOM 739 N N . GLY A 1 92 ? 18.285 5.660 -6.338 1.00 82.06 92 GLY A N 1
ATOM 740 C CA . GLY A 1 92 ? 18.254 6.426 -7.598 1.00 82.06 92 GLY A CA 1
ATOM 741 C C . GLY A 1 92 ? 17.562 5.744 -8.788 1.00 82.06 92 GLY A C 1
ATOM 742 O O . GLY A 1 92 ? 17.527 6.290 -9.884 1.00 82.06 92 GLY A O 1
ATOM 743 N N . GLY A 1 93 ? 16.987 4.557 -8.591 1.00 82.38 93 GLY A N 1
ATOM 744 C CA . GLY A 1 93 ? 16.216 3.857 -9.608 1.00 82.38 93 GLY A CA 1
ATOM 745 C C . GLY A 1 93 ? 17.035 3.168 -10.698 1.00 82.38 93 GLY A C 1
ATOM 746 O O . GLY A 1 93 ? 16.455 2.820 -11.722 1.00 82.38 93 GLY A O 1
ATOM 747 N N . GLU A 1 94 ? 18.330 2.909 -10.504 1.00 81.62 94 GLU A N 1
ATOM 748 C CA . GLU A 1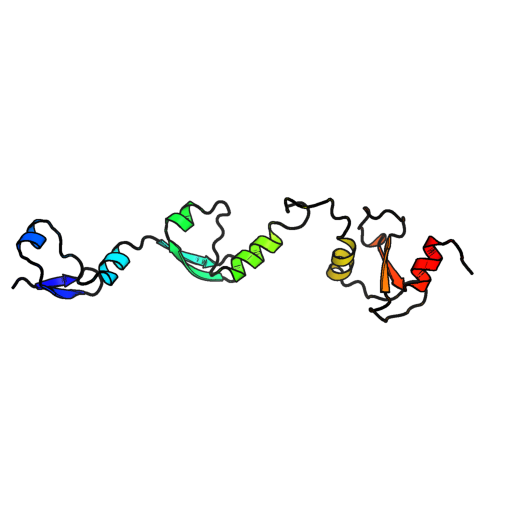 94 ? 19.209 2.287 -11.518 1.00 81.62 94 GLU A CA 1
ATOM 749 C C . GLU A 1 94 ? 18.662 0.967 -12.088 1.00 81.62 94 GLU A C 1
ATOM 751 O O . GLU A 1 94 ? 18.853 0.656 -13.258 1.00 81.62 94 GLU A O 1
ATOM 756 N N . HIS A 1 95 ? 17.900 0.209 -11.297 1.00 83.12 95 HIS A N 1
ATOM 757 C CA . HIS A 1 95 ? 17.296 -1.063 -11.712 1.00 83.12 95 HIS A CA 1
ATOM 758 C C . HIS A 1 95 ? 15.834 -0.949 -12.174 1.00 83.12 95 HIS A C 1
ATOM 760 O O . HIS A 1 95 ? 15.117 -1.947 -12.266 1.00 83.12 95 HIS A O 1
ATOM 766 N N . THR A 1 96 ? 15.352 0.262 -12.453 1.00 89.38 96 THR A N 1
ATOM 767 C CA . THR A 1 96 ? 13.935 0.494 -12.783 1.00 89.38 96 THR A CA 1
ATOM 768 C C . THR A 1 96 ? 13.614 0.355 -14.257 1.00 89.38 96 THR A C 1
ATOM 770 O O . THR A 1 96 ? 12.440 0.190 -14.579 1.00 89.38 96 THR A O 1
ATOM 773 N N . TYR A 1 97 ? 14.616 0.340 -15.141 1.00 90.31 97 TYR A N 1
ATOM 774 C CA . TYR A 1 97 ? 14.433 0.218 -16.593 1.00 90.31 97 TYR A CA 1
ATOM 775 C C . TYR A 1 97 ? 13.503 -0.940 -16.979 1.00 90.31 97 TYR A C 1
ATOM 777 O O . TYR A 1 97 ? 12.648 -0.794 -17.848 1.00 90.31 97 TYR A O 1
ATOM 785 N N . LYS A 1 98 ? 13.586 -2.081 -16.280 1.00 89.75 98 LYS A N 1
ATOM 786 C CA . LYS A 1 98 ? 12.690 -3.218 -16.523 1.00 89.75 98 LYS A CA 1
ATOM 787 C C . LYS A 1 98 ? 11.236 -2.883 -16.204 1.00 89.75 98 LYS A C 1
ATOM 789 O O . LYS A 1 98 ? 10.347 -3.190 -16.995 1.00 89.75 98 LYS A O 1
ATOM 794 N N . ARG A 1 99 ? 10.994 -2.224 -15.069 1.00 89.19 99 ARG A N 1
ATOM 795 C CA . ARG A 1 99 ? 9.661 -1.741 -14.691 1.00 89.19 99 ARG A CA 1
ATOM 796 C C . ARG A 1 99 ? 9.150 -0.717 -15.706 1.00 89.19 99 ARG A C 1
ATOM 798 O O . ARG A 1 99 ? 8.027 -0.874 -16.164 1.00 89.19 99 ARG A O 1
ATOM 805 N N . VAL A 1 100 ? 9.987 0.239 -16.116 1.00 91.25 100 VAL A N 1
ATOM 806 C CA . VAL A 1 100 ? 9.655 1.262 -17.123 1.00 91.25 100 VAL A CA 1
ATOM 807 C C . VAL A 1 100 ? 9.183 0.620 -18.432 1.00 91.25 100 VAL A C 1
ATOM 809 O O . VAL A 1 100 ? 8.116 0.973 -18.931 1.00 91.25 100 VAL A O 1
ATOM 812 N N . MET A 1 101 ? 9.910 -0.373 -18.955 1.00 93.44 101 MET A N 1
ATOM 813 C CA . MET A 1 101 ? 9.522 -1.076 -20.187 1.00 93.44 101 MET A CA 1
ATOM 814 C C . MET A 1 101 ? 8.187 -1.824 -20.039 1.00 93.44 101 MET A C 1
ATOM 816 O O . MET A 1 101 ? 7.357 -1.795 -20.948 1.00 93.44 101 MET A O 1
ATOM 820 N N . HIS A 1 102 ? 7.954 -2.474 -18.893 1.00 90.25 102 HIS A N 1
ATOM 821 C CA . HIS A 1 102 ? 6.713 -3.212 -18.636 1.00 90.25 102 HIS A CA 1
ATOM 822 C C . HIS A 1 102 ? 5.498 -2.299 -18.416 1.00 90.25 102 HIS A C 1
ATOM 824 O O . HIS A 1 102 ? 4.433 -2.575 -18.967 1.00 90.25 102 HIS A O 1
ATOM 830 N N . GLU A 1 103 ? 5.640 -1.220 -17.644 1.00 89.81 103 GLU A N 1
ATOM 831 C CA . GLU A 1 103 ? 4.561 -0.258 -17.367 1.00 89.81 103 GLU A CA 1
ATOM 832 C C . GLU A 1 103 ? 4.101 0.458 -18.642 1.00 89.81 103 GLU A C 1
ATOM 834 O O . GLU A 1 103 ? 2.903 0.655 -18.836 1.00 89.81 103 GLU A O 1
ATOM 839 N N . ASN A 1 104 ? 5.034 0.749 -19.555 1.00 93.56 104 ASN A N 1
ATOM 840 C CA . ASN A 1 104 ? 4.742 1.354 -20.858 1.00 93.56 104 ASN A CA 1
ATOM 841 C C . ASN A 1 104 ? 4.362 0.333 -21.940 1.00 93.56 104 ASN A C 1
ATOM 843 O O . ASN A 1 104 ? 4.188 0.703 -23.098 1.00 93.56 104 ASN A O 1
ATOM 847 N N . LYS A 1 105 ? 4.219 -0.951 -21.578 1.00 93.38 105 LYS A N 1
ATOM 848 C CA . LYS A 1 105 ? 3.809 -2.041 -22.480 1.00 93.38 105 LYS A CA 1
ATOM 849 C C . LYS A 1 105 ? 4.662 -2.131 -23.754 1.00 93.38 105 LYS A C 1
ATOM 851 O O . LYS A 1 105 ? 4.155 -2.500 -24.811 1.00 93.38 105 LYS A O 1
ATOM 856 N N . ILE A 1 106 ? 5.958 -1.826 -23.657 1.00 93.56 106 ILE A N 1
ATOM 857 C CA . ILE A 1 106 ? 6.870 -1.898 -24.801 1.00 93.56 106 ILE A CA 1
ATOM 858 C C . ILE A 1 106 ? 7.050 -3.361 -25.202 1.00 93.56 106 ILE A C 1
ATOM 860 O O . ILE A 1 106 ? 7.508 -4.188 -24.405 1.00 93.56 106 ILE A O 1
ATOM 864 N N . THR A 1 107 ? 6.688 -3.684 -26.443 1.00 93.69 107 THR A N 1
ATOM 865 C CA . THR A 1 107 ? 6.736 -5.053 -26.956 1.00 93.69 107 THR A CA 1
ATOM 866 C C . THR A 1 107 ? 8.171 -5.590 -26.918 1.00 93.69 107 THR A C 1
ATOM 868 O O . THR A 1 107 ? 9.074 -4.952 -27.461 1.00 93.69 107 THR A O 1
ATOM 871 N N . PRO A 1 108 ? 8.413 -6.760 -26.300 1.00 94.94 108 PRO A N 1
ATOM 872 C CA . PRO A 1 108 ? 9.738 -7.359 -26.231 1.00 94.94 108 PRO A CA 1
ATOM 873 C C . PRO A 1 108 ? 10.093 -7.998 -27.572 1.00 94.94 108 PRO A C 1
ATOM 875 O O . PRO A 1 108 ? 9.786 -9.162 -27.823 1.00 94.94 108 PRO A O 1
ATOM 878 N N . ILE A 1 109 ? 10.724 -7.209 -28.437 1.00 96.81 109 ILE A N 1
ATOM 879 C CA . ILE A 1 109 ? 11.242 -7.619 -29.743 1.00 96.81 109 ILE A CA 1
ATOM 880 C C . ILE A 1 109 ? 12.635 -7.024 -29.879 1.00 96.81 109 ILE A C 1
ATOM 882 O O . ILE A 1 109 ? 12.814 -5.842 -29.608 1.00 96.81 109 ILE A O 1
ATOM 886 N N . CYS A 1 110 ? 13.613 -7.821 -30.306 1.00 96.81 110 CYS A N 1
ATOM 887 C CA . CYS A 1 110 ? 14.941 -7.300 -30.600 1.00 96.81 110 CYS A CA 1
ATOM 888 C C . CYS A 1 110 ? 14.839 -6.223 -31.684 1.00 96.81 110 CYS A C 1
ATOM 890 O O . CYS A 1 110 ? 14.436 -6.513 -32.808 1.00 96.81 110 CYS A O 1
ATOM 892 N N . ASN A 1 111 ? 15.247 -5.001 -31.363 1.00 95.19 111 ASN A N 1
ATOM 893 C CA . ASN A 1 111 ? 15.203 -3.869 -32.282 1.00 95.19 111 ASN A CA 1
ATOM 894 C C . ASN A 1 111 ? 16.172 -3.996 -33.474 1.00 95.19 111 ASN A C 1
ATOM 896 O O . ASN A 1 111 ? 16.023 -3.246 -34.429 1.00 95.19 111 ASN A O 1
ATOM 900 N N . MET A 1 112 ? 17.135 -4.926 -33.427 1.00 93.62 112 MET A N 1
ATOM 901 C CA . MET A 1 112 ? 18.110 -5.156 -34.504 1.00 93.62 112 MET A CA 1
ATOM 902 C C . MET A 1 112 ? 17.708 -6.314 -35.424 1.00 93.62 112 MET A C 1
ATOM 904 O O . MET A 1 112 ? 17.679 -6.159 -36.636 1.00 93.62 112 MET A O 1
ATOM 908 N N . CYS A 1 113 ? 17.391 -7.485 -34.859 1.00 95.50 113 CYS A N 1
ATOM 909 C CA . CYS A 1 113 ? 17.134 -8.703 -35.641 1.00 95.50 113 CYS A CA 1
ATOM 910 C C . CYS A 1 113 ? 15.681 -9.199 -35.592 1.00 95.50 113 CYS A C 1
ATOM 912 O O . CYS A 1 113 ? 15.361 -10.225 -36.184 1.00 95.50 113 CYS A O 1
ATOM 914 N N . GLY A 1 114 ? 14.797 -8.537 -34.842 1.00 96.12 114 GLY A N 1
ATOM 915 C CA . GLY A 1 114 ? 13.375 -8.886 -34.795 1.00 96.12 114 GLY A CA 1
ATOM 916 C C . GLY A 1 114 ? 13.012 -10.139 -33.987 1.00 96.12 114 GLY A C 1
ATOM 917 O O . GLY A 1 114 ? 11.830 -10.484 -33.921 1.00 96.12 114 GLY A O 1
ATOM 918 N N . ILE A 1 115 ? 13.971 -10.817 -33.337 1.00 96.88 115 ILE A N 1
ATOM 919 C CA . ILE A 1 115 ? 13.684 -11.965 -32.456 1.00 96.88 115 ILE A CA 1
ATOM 920 C C . ILE A 1 115 ? 12.681 -11.562 -31.368 1.00 96.88 115 ILE A C 1
ATOM 922 O O . ILE A 1 115 ? 12.863 -10.560 -30.678 1.00 96.88 115 ILE A O 1
ATOM 926 N N . LYS A 1 116 ? 11.643 -12.385 -31.188 1.00 96.69 116 LYS A N 1
ATOM 927 C CA . LYS A 1 116 ? 10.548 -12.162 -30.224 1.00 96.69 116 LYS A CA 1
ATOM 928 C C . LYS A 1 116 ? 10.616 -13.074 -28.994 1.00 96.69 116 LYS A C 1
ATOM 930 O O . LYS A 1 116 ? 9.765 -12.984 -28.109 1.00 96.69 116 LYS A O 1
ATOM 935 N N . ASP A 1 117 ? 11.597 -13.977 -28.935 1.00 94.94 117 ASP A N 1
ATOM 936 C CA . ASP A 1 117 ? 11.746 -14.898 -27.808 1.00 94.94 117 ASP A CA 1
ATOM 937 C C . ASP A 1 117 ? 12.216 -14.145 -26.556 1.00 94.94 117 ASP A C 1
ATOM 939 O O . ASP A 1 117 ? 13.379 -13.770 -26.409 1.00 94.94 117 ASP A O 1
ATOM 943 N N . LYS A 1 118 ? 11.293 -13.957 -25.611 1.00 93.25 118 LYS A N 1
ATOM 944 C CA . LYS A 1 118 ? 11.523 -13.227 -24.359 1.00 93.25 118 LYS A CA 1
ATOM 945 C C . LYS A 1 118 ? 12.651 -13.813 -23.505 1.00 93.25 118 LYS A C 1
ATOM 947 O O . LYS A 1 118 ? 13.207 -13.084 -22.690 1.00 93.25 118 LYS A O 1
ATOM 952 N N . ARG A 1 119 ? 13.000 -15.096 -23.663 1.00 93.75 119 ARG A N 1
ATOM 953 C CA . ARG A 1 119 ? 14.059 -15.762 -22.878 1.00 93.75 119 ARG A CA 1
ATOM 954 C C . ARG A 1 119 ? 15.454 -15.249 -23.230 1.00 93.75 119 ARG A C 1
ATOM 956 O O . ARG A 1 119 ? 16.361 -15.295 -22.398 1.00 93.75 119 ARG A O 1
ATOM 963 N N . VAL A 1 120 ? 15.626 -14.759 -24.458 1.00 95.00 120 VAL A N 1
ATOM 964 C CA . VAL A 1 120 ? 16.915 -14.273 -24.976 1.00 95.00 120 VAL A CA 1
ATOM 965 C C . VAL A 1 120 ? 16.980 -12.751 -25.071 1.00 95.00 120 VAL A C 1
ATOM 967 O O . VAL A 1 120 ? 18.027 -12.221 -25.437 1.00 95.00 120 VAL A O 1
ATOM 970 N N . LEU A 1 121 ? 15.888 -12.0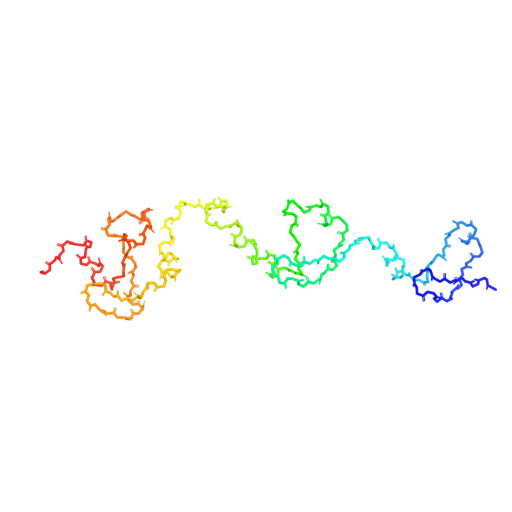51 -24.750 1.00 96.12 121 LEU A N 1
ATOM 971 C CA . LEU A 1 121 ? 15.806 -10.596 -24.802 1.00 96.12 121 LEU A CA 1
ATOM 972 C C . LEU A 1 121 ? 16.248 -9.953 -23.488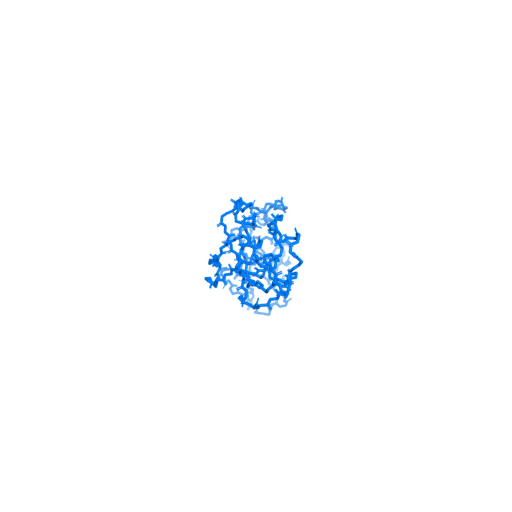 1.00 96.12 121 LEU A C 1
ATOM 974 O O . LEU A 1 121 ? 15.858 -10.370 -22.397 1.00 96.12 121 LEU A O 1
ATOM 978 N N . ILE A 1 122 ? 17.031 -8.891 -23.617 1.00 94.94 122 ILE A N 1
ATOM 979 C CA . ILE A 1 122 ? 17.516 -8.042 -22.533 1.00 94.94 122 ILE A CA 1
ATOM 980 C C . ILE A 1 122 ? 17.321 -6.569 -22.896 1.00 94.94 122 ILE A C 1
ATOM 982 O O . ILE A 1 122 ? 17.172 -6.221 -24.068 1.00 94.94 122 ILE A O 1
ATOM 986 N N . ILE A 1 123 ? 17.271 -5.711 -21.877 1.00 95.00 123 ILE A N 1
ATOM 987 C CA . ILE A 1 123 ? 17.096 -4.265 -22.050 1.00 95.00 123 ILE A CA 1
ATOM 988 C C . ILE A 1 123 ? 18.474 -3.622 -22.157 1.00 95.00 123 ILE A C 1
ATOM 990 O O . ILE A 1 123 ? 19.358 -3.925 -21.358 1.00 95.00 123 ILE A O 1
ATOM 994 N N . HIS A 1 124 ? 18.622 -2.734 -23.129 1.00 93.81 124 HIS A N 1
ATOM 995 C CA . HIS A 1 124 ? 19.830 -1.975 -23.404 1.00 93.81 124 HIS A CA 1
ATOM 996 C C . HIS A 1 124 ? 19.572 -0.475 -23.257 1.00 93.81 124 HIS A C 1
ATOM 998 O O . HIS A 1 124 ? 18.532 0.010 -23.707 1.00 93.81 124 HIS A O 1
ATOM 1004 N N . HIS A 1 125 ? 20.532 0.238 -22.669 1.00 94.00 125 HIS A N 1
ATOM 1005 C CA . HIS A 1 125 ? 20.595 1.700 -22.635 1.00 94.00 125 HIS A CA 1
ATOM 1006 C C . HIS A 1 125 ? 21.400 2.190 -23.839 1.00 94.00 125 HIS A C 1
ATOM 1008 O O . HIS A 1 125 ? 22.592 1.908 -23.909 1.00 94.00 125 HIS A O 1
ATOM 1014 N N . LYS A 1 126 ? 20.769 2.921 -24.765 1.00 92.38 126 LYS A N 1
ATOM 1015 C CA . LYS A 1 126 ? 21.396 3.396 -26.015 1.00 92.38 126 LYS A CA 1
ATOM 1016 C C . LYS A 1 126 ? 22.607 4.292 -25.755 1.00 92.38 126 LYS A C 1
ATOM 1018 O O . LYS A 1 126 ? 23.615 4.197 -26.445 1.00 92.38 126 LYS A O 1
ATOM 1023 N N . ASP A 1 127 ? 22.518 5.140 -24.737 1.00 92.88 127 ASP A N 1
ATOM 1024 C CA . ASP A 1 127 ? 23.599 6.027 -24.298 1.00 92.88 127 ASP A CA 1
ATOM 1025 C C . ASP A 1 127 ? 24.647 5.345 -23.400 1.00 92.88 127 ASP A C 1
ATOM 1027 O O . ASP A 1 127 ? 25.557 6.009 -22.910 1.00 92.88 127 ASP A O 1
ATOM 1031 N N . HIS A 1 128 ? 24.510 4.039 -23.144 1.00 88.62 128 HIS A N 1
ATOM 1032 C CA . HIS A 1 128 ? 25.364 3.250 -22.250 1.00 88.62 128 HIS A CA 1
ATOM 1033 C C . HIS A 1 128 ? 25.376 3.724 -20.780 1.00 88.62 128 HIS A C 1
ATOM 1035 O O . HIS A 1 128 ? 26.084 3.160 -19.941 1.00 88.62 128 HIS A O 1
ATOM 1041 N N . ASN A 1 129 ? 24.532 4.692 -20.416 1.00 89.50 129 ASN A N 1
ATOM 1042 C CA . ASN A 1 129 ? 24.392 5.209 -19.065 1.00 89.50 129 ASN A CA 1
ATOM 1043 C C . ASN A 1 129 ? 23.237 4.508 -18.336 1.00 89.50 129 ASN A C 1
ATOM 1045 O O . ASN A 1 129 ? 22.059 4.826 -18.508 1.00 89.50 129 ASN A O 1
ATOM 1049 N N . ARG A 1 130 ? 23.580 3.596 -17.420 1.00 87.44 130 ARG A N 1
ATOM 1050 C CA . ARG A 1 130 ? 22.611 2.803 -16.634 1.00 87.44 130 ARG A CA 1
ATOM 1051 C C . ARG A 1 130 ? 21.701 3.631 -15.717 1.00 87.44 130 ARG A C 1
ATOM 1053 O O . ARG A 1 130 ? 20.698 3.114 -15.227 1.00 87.44 130 ARG A O 1
ATOM 1060 N N . LYS A 1 131 ? 22.035 4.901 -15.476 1.00 88.00 131 LYS A N 1
ATOM 1061 C CA . LYS A 1 131 ? 21.207 5.827 -14.691 1.00 88.00 131 LYS A CA 1
ATOM 1062 C C . LYS A 1 131 ? 20.109 6.482 -15.535 1.00 88.00 131 LYS A C 1
ATOM 1064 O O . LYS A 1 131 ? 19.106 6.925 -14.978 1.00 88.00 131 LYS A O 1
ATOM 1069 N N . ASN A 1 132 ? 20.252 6.520 -16.862 1.00 90.38 132 ASN A N 1
ATOM 1070 C CA . ASN A 1 132 ? 19.299 7.175 -17.754 1.00 90.38 132 ASN A CA 1
ATOM 1071 C C . ASN A 1 132 ? 18.158 6.230 -18.170 1.00 90.38 132 ASN A C 1
ATOM 1073 O O . ASN A 1 132 ? 18.156 5.639 -19.249 1.00 90.38 132 ASN A O 1
ATOM 1077 N N . ASN A 1 133 ? 17.158 6.086 -17.302 1.00 91.62 133 ASN A N 1
ATOM 1078 C CA . ASN A 1 133 ? 16.042 5.153 -17.499 1.00 91.62 133 ASN A CA 1
ATOM 1079 C C . ASN A 1 133 ? 14.848 5.740 -18.277 1.00 91.62 133 ASN A C 1
ATOM 1081 O O . ASN A 1 133 ? 13.733 5.226 -18.164 1.00 91.62 133 ASN A O 1
ATOM 1085 N N . VAL A 1 134 ? 15.047 6.808 -19.058 1.00 92.31 134 VAL A N 1
ATOM 1086 C CA . VAL A 1 134 ? 13.992 7.337 -19.937 1.00 92.31 134 VAL A CA 1
ATOM 1087 C C . VAL A 1 134 ? 13.661 6.325 -21.034 1.00 92.31 134 VAL A C 1
ATOM 1089 O O . VAL A 1 134 ? 14.552 5.714 -21.617 1.00 92.31 134 VAL A O 1
ATOM 1092 N N . ILE A 1 135 ? 12.375 6.156 -21.349 1.00 93.31 135 ILE A N 1
ATOM 1093 C CA . ILE A 1 135 ? 11.893 5.121 -22.286 1.00 93.31 135 ILE A CA 1
ATOM 1094 C C . ILE A 1 135 ? 12.610 5.200 -23.637 1.00 93.31 135 ILE A C 1
ATOM 1096 O O . ILE A 1 135 ? 13.001 4.175 -24.183 1.00 93.31 135 ILE A O 1
ATOM 1100 N N . ILE A 1 136 ? 12.820 6.413 -24.159 1.00 94.12 136 ILE A N 1
ATOM 1101 C CA . ILE A 1 136 ? 13.473 6.630 -25.457 1.00 94.12 136 ILE A CA 1
ATOM 1102 C C . ILE A 1 136 ? 14.931 6.140 -25.484 1.00 94.12 136 ILE A C 1
ATOM 1104 O O . ILE A 1 136 ? 15.428 5.769 -26.550 1.00 94.12 136 ILE A O 1
ATOM 1108 N N . ASN A 1 137 ? 15.591 6.089 -24.322 1.00 94.31 137 ASN A N 1
ATOM 1109 C CA . ASN A 1 137 ? 16.953 5.588 -24.155 1.00 94.31 137 ASN A CA 1
ATOM 1110 C C . ASN A 1 137 ? 17.009 4.064 -23.962 1.00 94.31 137 ASN A C 1
ATOM 1112 O O . ASN A 1 137 ? 18.078 3.471 -24.047 1.00 94.31 137 ASN A O 1
ATOM 1116 N N . LEU A 1 138 ? 15.872 3.407 -23.728 1.00 95.19 138 LEU A N 1
ATOM 1117 C CA . LEU A 1 138 ? 15.800 1.964 -23.534 1.00 95.19 138 LEU A CA 1
ATOM 1118 C C . LEU A 1 138 ? 15.377 1.263 -24.828 1.00 95.19 138 LEU A C 1
ATOM 1120 O O . LEU A 1 138 ? 14.561 1.765 -25.602 1.00 95.19 138 LEU A O 1
ATOM 1124 N N . MET A 1 139 ? 15.911 0.070 -25.066 1.00 95.19 139 MET A N 1
ATOM 1125 C CA . MET A 1 139 ? 15.488 -0.789 -26.173 1.00 95.19 139 MET A CA 1
ATOM 1126 C C . MET A 1 139 ? 15.660 -2.266 -25.834 1.00 95.19 139 MET A C 1
ATOM 1128 O O . MET A 1 139 ? 16.446 -2.626 -24.959 1.00 95.19 139 MET A O 1
ATOM 1132 N N . TRP A 1 140 ? 14.923 -3.130 -26.526 1.00 97.00 140 TRP A N 1
ATOM 1133 C CA . TRP A 1 140 ? 15.072 -4.574 -26.391 1.00 97.00 140 TRP A CA 1
ATOM 1134 C C . TRP A 1 140 ? 16.098 -5.082 -27.399 1.00 97.00 140 TRP A C 1
ATOM 1136 O O . TRP A 1 140 ? 16.029 -4.776 -28.587 1.00 97.00 140 TRP A O 1
ATOM 1146 N N . LEU A 1 141 ? 17.026 -5.914 -26.942 1.00 96.25 141 LEU A N 1
ATOM 1147 C CA . LEU A 1 141 ? 17.999 -6.597 -27.789 1.00 96.25 141 LEU A CA 1
ATOM 1148 C C . LEU A 1 141 ? 18.078 -8.067 -27.405 1.00 96.25 141 LEU A C 1
ATOM 1150 O O . LEU A 1 141 ? 17.934 -8.417 -26.235 1.00 96.25 141 LEU A O 1
ATOM 1154 N N . CYS A 1 142 ? 18.325 -8.948 -28.374 1.00 96.44 142 CYS A N 1
ATOM 1155 C CA . CYS A 1 142 ? 18.729 -10.310 -28.042 1.00 96.44 142 CYS A CA 1
ATOM 1156 C C . CYS A 1 142 ? 20.174 -10.308 -27.520 1.00 96.44 142 CYS A C 1
ATOM 1158 O O . CYS A 1 142 ? 20.933 -9.381 -27.803 1.00 96.44 142 CYS A O 1
ATOM 1160 N N . ARG A 1 143 ? 20.573 -11.351 -26.783 1.00 93.88 143 ARG A N 1
ATOM 1161 C CA . ARG A 1 143 ? 21.940 -11.475 -26.234 1.00 93.88 143 ARG A CA 1
ATOM 1162 C C . ARG A 1 143 ? 23.036 -11.259 -27.284 1.00 93.88 143 ARG A C 1
ATOM 1164 O O . ARG A 1 143 ? 24.003 -10.570 -26.987 1.00 93.88 143 ARG A O 1
ATOM 1171 N N . ASN A 1 144 ? 22.844 -11.772 -28.502 1.00 93.56 144 ASN A N 1
ATOM 1172 C CA . ASN A 1 144 ? 23.806 -11.610 -29.595 1.00 93.56 144 ASN A CA 1
ATOM 1173 C C . ASN A 1 144 ? 23.899 -10.146 -30.044 1.00 93.56 144 ASN A C 1
ATOM 1175 O O . ASN A 1 144 ? 24.979 -9.576 -30.024 1.00 93.56 144 ASN A O 1
ATOM 1179 N N . CYS A 1 145 ? 22.775 -9.502 -30.382 1.00 94.50 145 CYS A N 1
ATOM 1180 C CA . CYS A 1 145 ? 22.782 -8.097 -30.805 1.00 94.50 145 CYS A CA 1
ATOM 1181 C C . CYS A 1 145 ? 23.257 -7.154 -29.694 1.00 94.50 145 CYS A C 1
ATOM 1183 O O . CYS A 1 145 ? 23.949 -6.185 -29.975 1.00 94.50 145 CYS A O 1
ATOM 1185 N N . HIS A 1 146 ? 22.920 -7.441 -28.436 1.00 93.56 146 HIS A N 1
ATOM 1186 C CA . HIS A 1 146 ? 23.434 -6.682 -27.301 1.00 93.56 146 HIS A CA 1
ATOM 1187 C C . HIS A 1 146 ? 24.956 -6.805 -27.187 1.00 93.56 146 HIS A C 1
ATOM 1189 O O . HIS A 1 146 ? 25.626 -5.800 -26.995 1.00 93.56 146 HIS A O 1
ATOM 1195 N N . TYR A 1 147 ? 25.501 -8.018 -27.319 1.00 91.38 147 TYR A N 1
ATOM 1196 C CA . TYR A 1 147 ? 26.946 -8.239 -27.321 1.00 91.38 147 TYR A CA 1
ATOM 1197 C C . TYR A 1 147 ? 27.634 -7.472 -28.458 1.00 91.38 147 TYR A C 1
ATOM 1199 O O . TYR A 1 147 ? 28.580 -6.741 -28.193 1.00 91.38 147 TYR A O 1
ATOM 1207 N N . LEU A 1 148 ? 27.105 -7.548 -29.685 1.00 90.62 148 LEU A N 1
ATOM 1208 C CA . LEU A 1 148 ? 27.668 -6.844 -30.846 1.00 90.62 148 LEU A CA 1
ATOM 1209 C C . LEU A 1 148 ? 27.742 -5.320 -30.652 1.00 90.62 148 LEU A C 1
ATOM 1211 O O . LEU A 1 148 ? 28.706 -4.705 -31.097 1.00 90.62 148 LEU A O 1
ATOM 1215 N N . ILE A 1 149 ? 26.762 -4.716 -29.967 1.00 88.56 149 ILE A N 1
ATOM 1216 C CA . ILE A 1 149 ? 26.755 -3.269 -29.691 1.00 88.56 149 ILE A CA 1
ATOM 1217 C C . ILE A 1 149 ? 27.823 -2.865 -28.664 1.00 88.56 149 ILE A C 1
ATOM 1219 O O . ILE A 1 149 ? 28.418 -1.804 -28.817 1.00 88.56 149 ILE A O 1
ATOM 1223 N N . HIS A 1 150 ? 28.097 -3.687 -27.645 1.00 82.88 150 HIS A N 1
ATOM 1224 C CA . HIS A 1 150 ? 29.144 -3.374 -26.656 1.00 82.88 150 HIS A CA 1
ATOM 1225 C C . HIS A 1 150 ? 30.555 -3.658 -27.173 1.00 82.88 150 HIS A C 1
ATOM 1227 O O . HIS A 1 150 ? 31.478 -2.924 -26.841 1.00 82.88 150 HIS A O 1
ATOM 1233 N N . ASP A 1 151 ? 30.726 -4.713 -27.971 1.00 77.38 151 ASP A N 1
ATOM 1234 C CA . ASP A 1 151 ? 32.049 -5.208 -28.381 1.00 77.38 151 ASP A CA 1
ATOM 1235 C C . ASP A 1 151 ? 32.555 -4.589 -29.700 1.00 77.38 151 ASP A C 1
ATOM 1237 O O . ASP A 1 151 ? 33.582 -5.005 -30.235 1.00 77.38 151 ASP A O 1
ATOM 1241 N N . GLY A 1 152 ? 31.830 -3.606 -30.253 1.00 59.88 152 GLY A N 1
ATOM 1242 C CA . GLY A 1 152 ? 32.263 -2.796 -31.400 1.00 59.88 152 GLY A CA 1
ATOM 1243 C C . GLY A 1 152 ? 32.415 -3.548 -32.728 1.00 59.88 152 GLY A C 1
ATOM 1244 O O . GLY A 1 152 ? 32.910 -2.978 -33.697 1.00 59.88 152 GLY A O 1
ATOM 1245 N N . LYS A 1 153 ? 31.991 -4.814 -32.811 1.00 51.16 153 LYS A N 1
ATOM 1246 C CA . LYS A 1 153 ? 32.030 -5.601 -34.051 1.00 51.16 153 LYS A CA 1
ATOM 1247 C C . LYS A 1 153 ? 30.702 -5.464 -34.784 1.00 51.16 153 LYS A C 1
ATOM 1249 O O . LYS A 1 153 ? 29.827 -6.321 -34.686 1.00 51.16 153 LYS A O 1
ATOM 1254 N N . THR A 1 154 ? 30.539 -4.361 -35.503 1.00 46.75 154 THR A N 1
ATOM 1255 C CA . THR A 1 154 ? 29.565 -4.287 -36.596 1.00 46.75 154 THR A CA 1
ATOM 1256 C C . THR A 1 154 ? 30.061 -5.165 -37.746 1.00 46.75 154 THR A C 1
ATOM 1258 O O . THR A 1 154 ? 31.240 -5.094 -38.093 1.00 46.75 154 THR A O 1
ATOM 1261 N N . PHE A 1 155 ? 29.182 -6.003 -38.301 1.00 44.03 155 PHE A N 1
ATOM 1262 C CA . PHE A 1 155 ? 29.379 -6.559 -39.643 1.00 44.03 155 PHE A CA 1
ATOM 1263 C C . PHE A 1 155 ? 29.167 -5.460 -40.683 1.00 44.03 155 PHE A C 1
ATOM 1265 O O . PHE A 1 155 ? 28.294 -4.597 -40.422 1.00 44.03 155 PHE A O 1
#

Nearest PDB structures (foldseek):
  5x42-assembly1_A  TM=7.303E-01  e=6.942E-02  Legionella pneumophila
  5x1h-assembly4_I  TM=7.266E-01  e=1.606E-01  Legionella pneumophila subsp. pneumophila str. Philadelphia 1
  6v92-assembly1_L  TM=1.222E-01  e=4.909E+00  Saccharomyces cerevisiae S288C

Foldseek 3Di:
DDWDAAPAPRDTDDDDPVCVVVVHPNHPDPVSVVVVVQAWDWDAAPQPRDIDTDGPCCCVPDPPNGDHNDPVSVVVVCCVCCDAPNPPPHPLCLVCLVVVCVVVVPQQAAPPPRDRPPVQKDKDQCVNDSNPSDPVRIDIHGPVVRCCVVVVDDD

Organism: NCBI:txid1619037

Solvent-accessible surface area (backbone atoms only — not comparable to full-atom values): 9344 Å² total; per-residue (Å²): 129,59,69,42,58,14,80,73,80,56,49,75,36,81,44,60,68,74,40,50,79,72,66,43,74,56,45,79,40,72,69,44,45,53,57,73,67,66,55,60,51,75,43,54,12,75,77,77,58,47,71,31,81,42,45,47,68,62,64,76,67,38,88,82,73,69,45,54,64,45,68,70,49,44,48,58,48,45,63,63,69,47,40,64,88,62,22,94,88,51,72,86,56,53,81,38,47,66,56,52,41,58,77,68,64,58,75,68,34,16,77,84,80,60,55,58,59,66,91,50,48,45,82,42,46,76,82,70,44,67,73,56,60,50,69,90,35,46,45,38,24,32,60,66,62,48,48,36,68,75,68,72,58,75,130

Secondary structure (DSSP, 8-state):
--EEE-TTT--EEE--HHHHHTT----SSHHHHHHHH--EEEEE-TTT--EEEEEHHHHHT-TT----SSHHHHHHHHHHHT-GGGSTT--TTTT-HHHHHHHTT-----TTT----TTTEEEEETTS-TT---GGGEEEEEHHHHHHHHTT---

Radius of gyration: 31.39 Å; Cα contacts (8 Å, |Δi|>4): 201; chains: 1; bounding box: 65×25×88 Å

Sequence (155 aa):
MPQVNCKICKKEFYVKPYHQTLGYGKFCSRKCHFQSQRKGKYVLCAICGKESWKQLKALNGSASGKFFCGKSCQTKWRNKAFSGEKHPNWLGGEHTYKRVMHENKITPICNMCGIKDKRVLIIHHKDHNRKNNVIINLMWLCRNCHYLIHDGKTF